Protein AF-A0A920NAZ6-F1 (afdb_monomer)

Sequence (60 aa):
MVGRNEIIGEEEINALRESNITSAEVRSPLSCEAEKGICRLCYGLSLANLQTIMIGDAVA

Secondary structure (DSSP, 8-state):
-PPTT----HHHHHHHHHTT--------GGG---SSS--HHHH-B-TTTSSBPPTT----

pLDDT: mean 90.44, std 5.97, range [59.31, 95.75]

Solvent-accessible surface area (backbone atoms only — not comparable to full-atom values): 4192 Å² total; per-residue (Å²): 134,89,62,90,93,62,85,81,50,71,69,53,49,52,56,38,53,77,66,69,56,89,78,80,94,74,70,40,62,90,73,49,85,50,95,75,76,74,50,58,74,26,65,36,57,31,87,89,76,73,41,72,46,60,93,86,63,86,85,128

Structure (mmCIF, N/CA/C/O backbone):
data_AF-A0A920NAZ6-F1
#
_entry.id   AF-A0A920NAZ6-F1
#
loop_
_atom_site.group_PDB
_atom_site.id
_atom_site.type_symbol
_atom_site.label_atom_id
_atom_site.label_alt_id
_atom_site.label_comp_id
_atom_site.label_asym_id
_atom_site.label_entity_id
_atom_site.label_seq_id
_atom_site.pdbx_PDB_ins_code
_atom_site.Cartn_x
_atom_site.Cartn_y
_atom_site.Cartn_z
_atom_site.occupancy
_atom_site.B_iso_or_equiv
_atom_site.auth_seq_id
_atom_site.auth_comp_i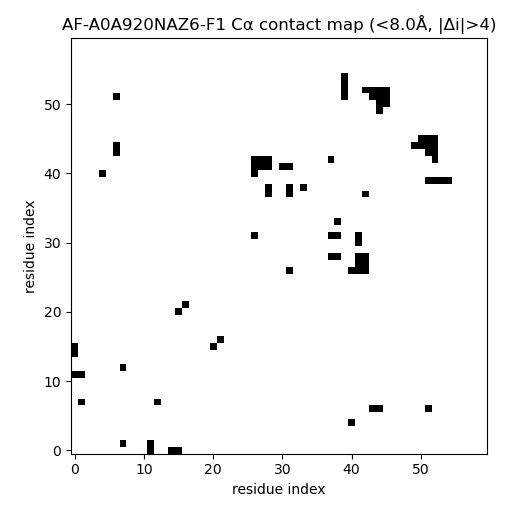d
_atom_site.auth_asym_id
_atom_site.auth_atom_id
_atom_site.pdbx_PDB_model_num
ATOM 1 N N . MET A 1 1 ? -18.086 -6.535 3.404 1.00 66.62 1 MET A N 1
ATOM 2 C CA . MET A 1 1 ? -16.996 -7.539 3.457 1.00 66.62 1 MET A CA 1
ATOM 3 C C . MET A 1 1 ? -15.999 -7.157 2.382 1.00 66.62 1 MET A C 1
ATOM 5 O O . MET A 1 1 ? -16.454 -6.891 1.281 1.00 66.62 1 MET A O 1
ATOM 9 N N . VAL A 1 2 ? -14.706 -7.082 2.705 1.00 82.50 2 VAL A N 1
ATOM 10 C CA . VAL A 1 2 ? -13.647 -6.671 1.764 1.00 82.50 2 VAL A CA 1
ATOM 11 C C . VAL A 1 2 ? -13.146 -7.891 0.991 1.00 82.50 2 VAL A C 1
ATOM 13 O O . VAL A 1 2 ? -12.800 -8.908 1.600 1.00 82.50 2 VAL A O 1
ATOM 16 N N . GLY A 1 3 ? -13.146 -7.809 -0.337 1.00 87.88 3 GLY A N 1
ATOM 17 C CA . GLY A 1 3 ? -12.690 -8.864 -1.239 1.00 87.88 3 GLY A CA 1
ATOM 18 C C . GLY A 1 3 ? -11.174 -8.864 -1.474 1.00 87.88 3 GLY A C 1
ATOM 19 O O . GLY A 1 3 ? -10.446 -7.929 -1.141 1.00 87.88 3 GLY A O 1
ATOM 20 N N . ARG A 1 4 ? -10.658 -9.940 -2.083 1.00 91.25 4 ARG A N 1
ATOM 21 C CA . ARG A 1 4 ? -9.237 -10.020 -2.461 1.00 91.25 4 ARG A CA 1
ATOM 22 C C . ARG A 1 4 ? -8.934 -9.018 -3.582 1.00 91.25 4 ARG A C 1
ATOM 24 O O . ARG A 1 4 ? -9.637 -9.000 -4.586 1.00 91.25 4 ARG A O 1
ATOM 31 N N . ASN A 1 5 ? -7.809 -8.307 -3.464 1.00 91.25 5 ASN A N 1
ATOM 32 C CA . ASN A 1 5 ? -7.337 -7.274 -4.404 1.00 91.25 5 ASN A CA 1
ATOM 33 C C . ASN A 1 5 ? -8.193 -5.997 -4.454 1.00 91.25 5 ASN A C 1
ATOM 35 O O . ASN A 1 5 ? -8.094 -5.247 -5.424 1.00 91.25 5 ASN A O 1
ATOM 39 N N . GLU A 1 6 ? -8.994 -5.734 -3.426 1.00 91.75 6 GLU A N 1
ATOM 40 C CA . GLU A 1 6 ? -9.696 -4.461 -3.290 1.00 91.75 6 GLU A CA 1
ATOM 41 C C . GLU A 1 6 ? -8.807 -3.404 -2.632 1.00 91.75 6 GLU A C 1
ATOM 43 O O . GLU A 1 6 ? -7.939 -3.705 -1.807 1.00 91.75 6 GLU A O 1
ATOM 48 N N . ILE A 1 7 ? -9.014 -2.153 -3.036 1.00 91.12 7 ILE A N 1
ATOM 49 C CA . ILE A 1 7 ? -8.417 -1.004 -2.366 1.00 91.12 7 ILE A CA 1
ATOM 50 C C . ILE A 1 7 ? -9.188 -0.776 -1.072 1.00 91.12 7 ILE A C 1
ATOM 52 O O . ILE A 1 7 ? -10.411 -0.727 -1.077 1.00 91.12 7 ILE A O 1
ATOM 56 N N . ILE A 1 8 ? -8.453 -0.629 0.024 1.00 91.12 8 ILE A N 1
ATOM 57 C CA . ILE A 1 8 ? -9.030 -0.369 1.337 1.00 91.12 8 ILE A CA 1
ATOM 58 C C . ILE A 1 8 ? -9.099 1.148 1.530 1.00 91.12 8 ILE A C 1
ATOM 60 O O . ILE A 1 8 ? -8.060 1.798 1.668 1.00 91.12 8 ILE A O 1
ATOM 64 N N . GLY A 1 9 ? -10.312 1.697 1.511 1.00 88.69 9 GLY A N 1
ATOM 65 C CA . GLY A 1 9 ? -10.620 3.084 1.839 1.00 88.69 9 GLY A CA 1
ATOM 66 C C . GLY A 1 9 ? -11.260 3.222 3.223 1.00 88.69 9 GLY A C 1
ATOM 67 O O . GLY A 1 9 ? -11.203 2.321 4.062 1.00 88.69 9 GLY A O 1
ATOM 68 N N . GLU A 1 10 ? -11.863 4.382 3.485 1.00 89.81 10 GLU A N 1
ATOM 69 C CA . GLU A 1 10 ? -12.510 4.673 4.772 1.00 89.81 10 GLU A CA 1
ATOM 70 C C . GLU A 1 10 ? -13.713 3.765 5.058 1.00 89.81 10 GLU A C 1
ATOM 72 O O . GLU A 1 10 ? -13.868 3.291 6.185 1.00 89.81 10 GLU A O 1
ATOM 77 N N . GLU A 1 11 ? -14.547 3.493 4.052 1.00 91.12 11 GLU A N 1
ATOM 78 C CA . GLU A 1 11 ? -15.739 2.650 4.202 1.00 91.12 11 GLU A CA 1
ATOM 79 C C . GLU A 1 11 ? -15.357 1.211 4.569 1.00 91.12 11 GLU A C 1
ATOM 81 O O . GLU A 1 11 ? -15.902 0.635 5.517 1.00 91.12 11 GLU A O 1
ATOM 86 N N . GLU A 1 12 ? -14.356 0.651 3.887 1.00 91.62 12 GLU A N 1
ATOM 87 C CA . GLU A 1 12 ? -13.839 -0.685 4.166 1.00 91.62 12 GLU A CA 1
ATOM 88 C C . GLU A 1 12 ? -13.206 -0.762 5.560 1.00 91.62 12 GLU A C 1
ATOM 90 O O . GLU A 1 12 ? -13.449 -1.725 6.291 1.00 91.62 12 GLU A O 1
ATOM 95 N N . ILE A 1 13 ? -12.435 0.254 5.966 1.00 91.06 13 ILE A N 1
ATOM 96 C CA . ILE A 1 13 ? -11.834 0.316 7.309 1.00 91.06 13 ILE A CA 1
ATOM 97 C C . ILE A 1 13 ? -12.912 0.337 8.393 1.00 91.06 13 ILE A C 1
ATOM 99 O O . ILE A 1 13 ? -12.773 -0.364 9.399 1.00 91.06 13 ILE A O 1
ATOM 103 N N . ASN A 1 14 ? -13.985 1.107 8.204 1.00 92.75 14 ASN A N 1
ATOM 104 C CA . ASN A 1 14 ? -15.083 1.161 9.167 1.00 92.75 14 ASN A CA 1
ATOM 105 C C . ASN A 1 14 ? -15.772 -0.204 9.294 1.00 92.75 14 ASN A C 1
ATOM 107 O O . ASN A 1 14 ? -15.925 -0.706 10.408 1.00 92.75 14 ASN A O 1
ATOM 111 N N . ALA A 1 15 ? -16.057 -0.868 8.171 1.00 91.50 15 ALA A N 1
ATOM 112 C CA . ALA A 1 15 ? -16.631 -2.212 8.177 1.00 91.50 15 ALA A CA 1
ATOM 113 C C . ALA A 1 15 ? -15.718 -3.251 8.867 1.00 91.50 15 ALA A C 1
ATOM 115 O O . ALA A 1 15 ? -16.200 -4.130 9.590 1.00 91.50 15 ALA A O 1
ATOM 116 N N . LEU A 1 16 ? -14.394 -3.159 8.679 1.00 90.81 16 LEU A N 1
ATOM 117 C CA . LEU A 1 16 ? -13.418 -4.033 9.346 1.00 90.81 16 LEU A CA 1
ATOM 118 C C . LEU A 1 16 ? -13.376 -3.795 10.865 1.00 90.81 16 LEU A C 1
ATOM 120 O O . LEU A 1 16 ? -13.330 -4.760 11.634 1.00 90.81 16 LEU A O 1
ATOM 124 N N . ARG A 1 17 ? -13.442 -2.530 11.301 1.00 91.06 17 ARG A N 1
ATOM 125 C CA . ARG A 1 17 ? -13.475 -2.150 12.724 1.00 91.06 17 ARG A CA 1
ATOM 126 C C . ARG A 1 17 ? -14.735 -2.650 13.422 1.00 91.06 17 ARG A C 1
ATOM 128 O O . ARG A 1 17 ? -14.632 -3.239 14.495 1.00 91.06 17 ARG A O 1
ATOM 135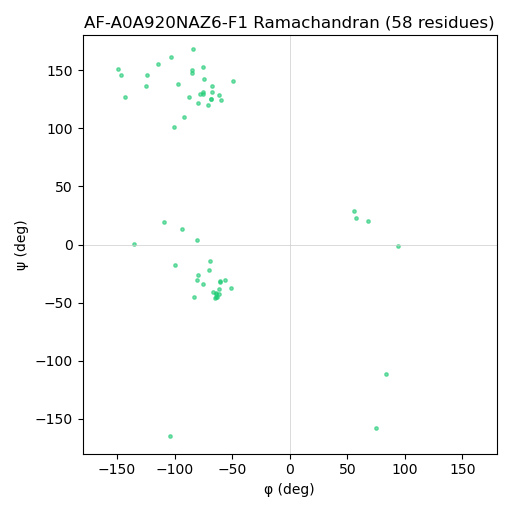 N N . GLU A 1 18 ? -15.899 -2.473 12.803 1.00 93.69 18 GLU A N 1
ATOM 136 C CA . GLU A 1 18 ? -17.178 -2.985 13.320 1.00 93.69 18 GLU A CA 1
ATOM 137 C C . GLU A 1 18 ? -17.180 -4.516 13.441 1.00 93.69 18 GLU A C 1
ATOM 139 O O . GLU A 1 18 ? -17.768 -5.080 14.363 1.00 93.69 18 GLU A O 1
ATOM 144 N N . SER A 1 19 ? -16.448 -5.191 12.551 1.00 92.31 19 SER A N 1
ATOM 145 C CA . SER A 1 19 ? -16.284 -6.648 12.555 1.00 92.31 19 SER A CA 1
ATOM 146 C C . SER A 1 19 ? -15.243 -7.157 13.569 1.00 92.31 19 SER A C 1
ATOM 148 O O . SER A 1 19 ? -14.983 -8.358 13.609 1.00 92.31 19 SER A O 1
ATOM 150 N N . ASN A 1 20 ? -14.644 -6.281 14.390 1.00 92.25 20 ASN A N 1
ATOM 151 C CA . ASN A 1 20 ? -13.568 -6.598 15.345 1.00 92.25 20 ASN A CA 1
ATOM 152 C C . ASN A 1 20 ? -12.327 -7.266 14.714 1.00 92.25 20 ASN A C 1
ATOM 1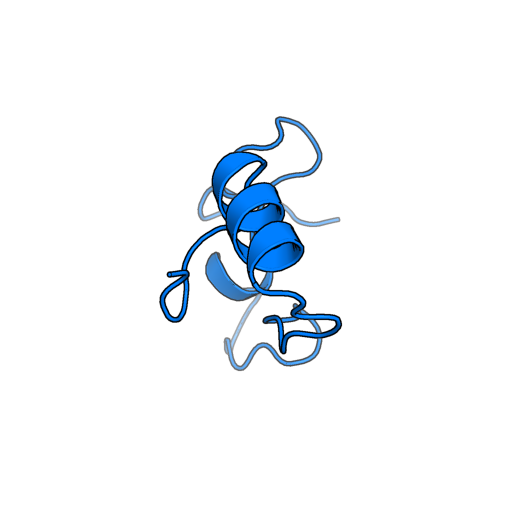54 O O . ASN A 1 20 ? -11.614 -8.027 15.372 1.00 92.25 20 ASN A O 1
ATOM 158 N N . ILE A 1 21 ? -12.043 -6.983 13.440 1.00 91.19 21 ILE A N 1
ATOM 159 C CA . ILE A 1 21 ? -10.836 -7.476 12.768 1.00 91.19 21 ILE A CA 1
ATOM 160 C C . ILE A 1 21 ? -9.656 -6.587 13.174 1.00 91.19 21 ILE A C 1
ATOM 162 O O . ILE A 1 21 ? -9.671 -5.378 12.956 1.00 91.19 21 ILE A O 1
ATOM 166 N N . THR A 1 22 ? -8.622 -7.187 13.766 1.00 90.12 22 THR A N 1
ATOM 167 C CA . THR A 1 22 ? -7.442 -6.467 14.281 1.00 90.12 22 THR A CA 1
ATOM 168 C C . THR A 1 22 ? -6.235 -6.517 13.348 1.00 90.12 22 THR A C 1
ATOM 170 O O . THR A 1 22 ? -5.320 -5.707 13.489 1.00 90.12 22 THR A O 1
ATOM 173 N N . SER A 1 23 ? -6.217 -7.447 12.391 1.00 90.75 23 SER A N 1
ATOM 174 C CA . SER A 1 23 ? -5.137 -7.608 11.418 1.00 90.75 23 SER A CA 1
ATOM 175 C C . SER A 1 23 ? -5.660 -8.147 10.086 1.00 90.75 23 SER A C 1
ATOM 177 O O . SER A 1 23 ? -6.666 -8.854 10.033 1.00 90.75 23 SER A O 1
ATOM 179 N N . ALA A 1 24 ? -4.973 -7.790 9.002 1.00 89.25 24 ALA A N 1
ATOM 180 C CA . ALA A 1 24 ? -5.236 -8.280 7.656 1.00 89.25 24 ALA A CA 1
ATOM 181 C C . ALA A 1 24 ? -3.915 -8.389 6.888 1.00 89.25 24 ALA A C 1
ATOM 183 O O . ALA A 1 24 ? -3.008 -7.576 7.080 1.00 89.25 24 ALA A O 1
ATOM 184 N N . GLU A 1 25 ? -3.808 -9.383 6.010 1.00 91.69 25 GLU A N 1
ATOM 185 C CA . GLU A 1 25 ? -2.686 -9.470 5.081 1.00 91.69 25 GLU A CA 1
ATOM 186 C C . GLU A 1 25 ? -2.887 -8.497 3.921 1.00 91.69 25 GLU A C 1
ATOM 188 O O . GLU A 1 25 ? -3.933 -8.481 3.269 1.00 91.69 25 GLU A O 1
ATOM 193 N N . VAL A 1 26 ? -1.859 -7.697 3.649 1.00 93.00 26 VAL A N 1
ATOM 194 C CA . VAL A 1 26 ? -1.846 -6.723 2.556 1.00 93.00 26 VAL A CA 1
ATOM 195 C C . VAL A 1 26 ? -0.804 -7.109 1.519 1.00 93.00 26 VAL A C 1
ATOM 197 O O . VAL A 1 26 ? 0.187 -7.781 1.813 1.00 93.00 26 VAL A O 1
ATOM 200 N N . ARG A 1 27 ? -1.008 -6.660 0.281 1.00 94.12 27 ARG A N 1
ATOM 201 C CA . ARG A 1 27 ? 0.032 -6.766 -0.744 1.00 94.12 27 ARG A CA 1
ATOM 202 C C . ARG A 1 27 ? 1.108 -5.724 -0.450 1.00 94.12 27 ARG A C 1
ATOM 204 O O . ARG A 1 27 ? 0.793 -4.616 -0.028 1.00 94.12 27 ARG A O 1
ATOM 211 N N . SER A 1 28 ? 2.365 -6.090 -0.674 1.00 93.19 28 SER A N 1
ATOM 212 C CA . SER A 1 28 ? 3.514 -5.212 -0.467 1.00 93.19 28 SER A CA 1
ATOM 213 C C . SER A 1 28 ? 4.331 -5.115 -1.755 1.00 93.19 28 SER A C 1
ATOM 215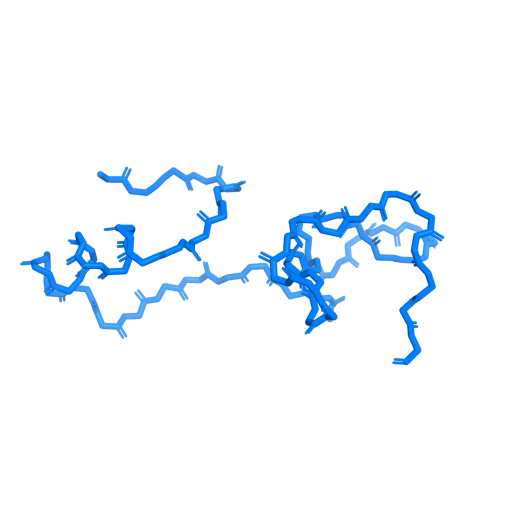 O O . SER A 1 28 ? 4.458 -6.119 -2.466 1.00 93.19 28 SER A O 1
ATOM 217 N N . PRO A 1 29 ? 4.943 -3.956 -2.055 1.00 93.50 29 PRO A N 1
ATOM 218 C CA . PRO A 1 29 ? 5.934 -3.851 -3.120 1.00 93.50 29 PRO A CA 1
ATOM 219 C C . PRO A 1 29 ? 7.109 -4.821 -2.933 1.00 93.50 29 PRO A C 1
ATOM 221 O O . PRO A 1 29 ? 7.658 -5.308 -3.915 1.00 93.50 29 PRO A O 1
ATOM 224 N N . LEU A 1 30 ? 7.456 -5.146 -1.680 1.00 93.56 30 LEU A N 1
ATOM 225 C CA . LEU A 1 30 ? 8.573 -6.035 -1.337 1.00 93.56 30 LEU A CA 1
ATOM 226 C C . LEU A 1 30 ? 8.319 -7.504 -1.695 1.00 93.56 30 LEU A C 1
ATOM 228 O O . LEU A 1 30 ? 9.268 -8.268 -1.834 1.00 93.56 30 LEU A O 1
ATOM 232 N N . SER A 1 31 ? 7.054 -7.902 -1.830 1.00 95.31 31 SER A N 1
ATOM 233 C CA . SER A 1 31 ? 6.643 -9.256 -2.218 1.00 95.31 31 SER A CA 1
ATOM 234 C C . SER A 1 31 ? 6.051 -9.300 -3.630 1.00 95.31 31 SER A C 1
ATOM 236 O O . SER A 1 31 ? 5.314 -10.224 -3.972 1.00 95.31 31 SER A O 1
ATOM 238 N N . CYS A 1 32 ? 6.325 -8.285 -4.457 1.00 95.75 32 CYS A N 1
ATOM 239 C CA . CYS A 1 32 ? 5.827 -8.234 -5.824 1.00 95.75 32 CYS A CA 1
ATOM 240 C C . CYS A 1 32 ? 6.609 -9.199 -6.728 1.00 95.75 32 CYS A C 1
ATOM 242 O O . CYS A 1 32 ? 7.830 -9.147 -6.793 1.00 95.75 32 CYS A O 1
ATOM 244 N N . GLU A 1 33 ? 5.892 -10.038 -7.473 1.00 95.62 33 GLU A N 1
ATOM 245 C CA . GLU A 1 33 ? 6.466 -11.012 -8.415 1.00 95.62 33 GLU A CA 1
ATOM 246 C C . GLU A 1 33 ? 6.561 -10.465 -9.854 1.00 95.62 33 GLU A C 1
ATOM 248 O O . GLU A 1 33 ? 6.740 -11.219 -10.808 1.00 95.62 33 GLU A O 1
ATOM 253 N N . ALA A 1 34 ? 6.390 -9.152 -10.046 1.00 94.50 34 ALA A N 1
ATOM 254 C CA . ALA A 1 34 ? 6.527 -8.539 -11.363 1.00 94.50 34 ALA A CA 1
ATOM 255 C C . ALA A 1 34 ? 7.991 -8.601 -11.833 1.00 94.50 34 ALA A C 1
ATOM 257 O O . ALA A 1 34 ? 8.892 -8.190 -11.109 1.00 94.50 34 ALA A O 1
ATOM 258 N N . GLU A 1 35 ? 8.230 -9.057 -13.068 1.00 93.06 35 GLU A N 1
ATOM 259 C CA . GLU A 1 35 ? 9.593 -9.202 -13.612 1.00 93.06 35 GLU A CA 1
ATOM 260 C C . GLU A 1 35 ? 10.367 -7.876 -13.677 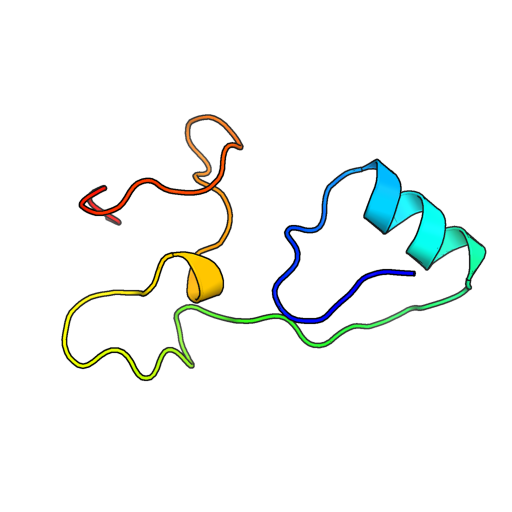1.00 93.06 35 GLU A C 1
ATOM 262 O O . GLU A 1 35 ? 11.592 -7.854 -13.553 1.00 93.06 35 GLU A O 1
ATOM 267 N N . LYS A 1 36 ? 9.660 -6.762 -13.911 1.00 90.19 36 LYS A N 1
ATOM 268 C CA . LYS A 1 36 ? 10.227 -5.411 -13.985 1.00 90.19 36 LYS A CA 1
ATOM 269 C C . LYS A 1 36 ? 9.265 -4.402 -13.368 1.00 90.19 36 LYS A C 1
ATOM 271 O O . LYS A 1 36 ? 8.117 -4.298 -13.794 1.00 90.19 36 LYS A O 1
ATOM 276 N N . GLY A 1 37 ? 9.767 -3.610 -12.424 1.00 91.25 37 GLY A N 1
ATOM 277 C CA . GLY A 1 37 ? 8.972 -2.611 -11.712 1.00 91.25 37 GLY A CA 1
ATOM 278 C C . GLY A 1 37 ? 8.040 -3.230 -10.670 1.00 91.25 37 GLY A C 1
ATOM 279 O O . GLY A 1 37 ? 8.277 -4.330 -10.183 1.00 91.25 37 GLY A O 1
ATOM 280 N N . ILE A 1 38 ? 6.984 -2.500 -10.311 1.00 93.44 38 ILE A N 1
ATOM 281 C CA . ILE A 1 38 ? 6.007 -2.903 -9.292 1.00 93.44 38 ILE A CA 1
ATOM 282 C C . ILE A 1 38 ? 4.614 -2.864 -9.921 1.00 93.44 38 ILE A C 1
ATOM 284 O O . ILE A 1 38 ? 4.272 -1.924 -10.639 1.00 93.44 38 ILE A O 1
ATOM 288 N N . CYS A 1 39 ? 3.790 -3.883 -9.665 1.00 94.56 39 CYS A N 1
ATOM 289 C CA . CYS A 1 39 ? 2.429 -3.909 -10.193 1.00 94.56 39 CYS A CA 1
ATOM 290 C C . CYS A 1 39 ? 1.493 -2.958 -9.423 1.00 94.56 39 CYS A C 1
ATOM 292 O O . CYS A 1 39 ? 1.649 -2.731 -8.220 1.00 94.56 39 CYS A O 1
ATOM 294 N N . ARG A 1 40 ? 0.449 -2.471 -10.106 1.00 94.00 40 ARG A N 1
ATOM 295 C CA . ARG A 1 40 ? -0.557 -1.541 -9.558 1.00 94.00 40 ARG A CA 1
ATOM 296 C C . ARG A 1 40 ? -1.158 -2.001 -8.225 1.00 94.00 40 ARG A C 1
ATOM 298 O O . ARG A 1 40 ? -1.404 -1.187 -7.346 1.00 94.00 40 ARG A O 1
ATOM 305 N N . LEU A 1 41 ? -1.377 -3.306 -8.071 1.00 93.75 41 LEU A N 1
ATOM 306 C CA . LEU A 1 41 ? -2.027 -3.888 -6.893 1.00 93.75 41 LEU A CA 1
ATOM 307 C C . LEU A 1 41 ? -1.089 -4.049 -5.692 1.00 93.75 41 LEU A C 1
ATOM 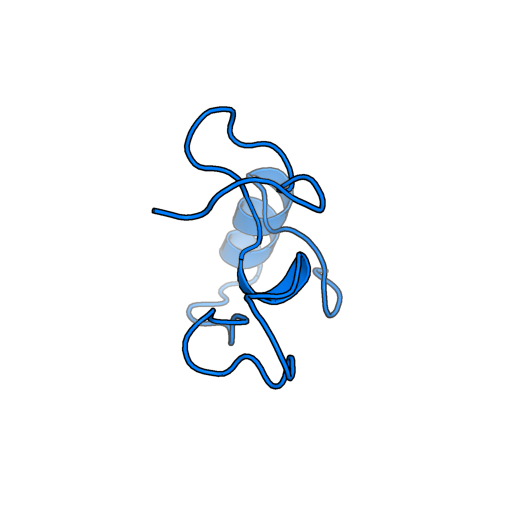309 O O . LEU A 1 41 ? -1.558 -4.016 -4.562 1.00 93.75 41 LEU A O 1
ATOM 313 N N . CYS A 1 42 ? 0.209 -4.263 -5.921 1.00 94.88 42 CYS A N 1
ATOM 314 C CA . CYS A 1 42 ? 1.191 -4.355 -4.838 1.00 94.88 42 CYS A CA 1
ATOM 315 C C . CYS A 1 42 ? 1.596 -2.976 -4.318 1.00 94.88 42 CYS A C 1
ATOM 317 O O . CYS A 1 42 ? 1.998 -2.868 -3.167 1.00 94.88 42 CYS A O 1
ATOM 319 N N . TYR A 1 43 ? 1.487 -1.943 -5.155 1.00 93.94 43 TYR A N 1
ATOM 320 C CA . TYR A 1 43 ? 1.702 -0.564 -4.734 1.00 93.94 43 TYR A CA 1
ATOM 321 C C . TYR A 1 43 ? 0.445 0.052 -4.097 1.00 93.94 43 TYR A C 1
ATO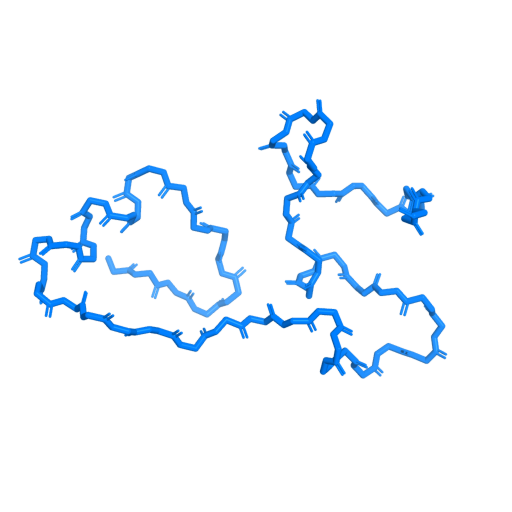M 323 O O . TYR A 1 43 ? 0.521 0.658 -3.034 1.00 93.94 43 TYR A O 1
ATOM 331 N N . GLY A 1 44 ? -0.727 -0.142 -4.714 1.00 93.81 44 GLY A N 1
ATOM 332 C CA . GLY A 1 44 ? -2.002 0.354 -4.199 1.00 93.81 44 GLY A CA 1
ATOM 333 C C . GLY A 1 44 ? -2.271 1.809 -4.587 1.00 93.81 44 GLY A C 1
ATOM 334 O O . GLY A 1 44 ? -2.541 2.110 -5.755 1.00 93.81 44 GLY A O 1
ATOM 335 N N . LEU A 1 45 ? -2.252 2.707 -3.602 1.00 92.44 45 LEU A N 1
ATOM 336 C CA . LEU A 1 45 ? -2.578 4.124 -3.776 1.00 92.44 45 LEU A CA 1
ATOM 337 C C . LEU A 1 45 ? -1.319 4.973 -3.957 1.00 92.44 45 LEU A C 1
ATOM 339 O O . LEU A 1 45 ? -0.335 4.812 -3.242 1.00 92.44 45 LEU A O 1
ATOM 343 N N . SER A 1 46 ? -1.381 5.925 -4.883 1.00 91.38 46 SER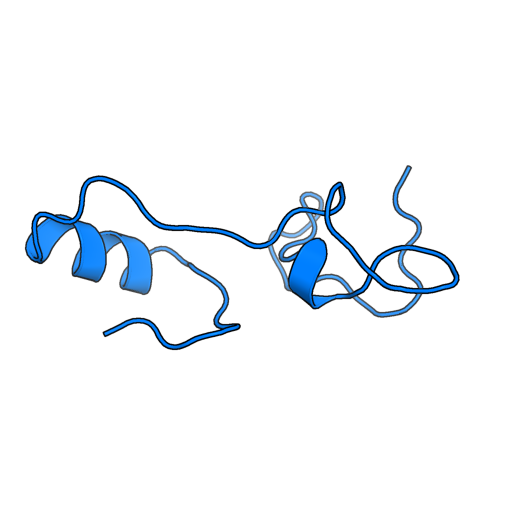 A N 1
ATOM 344 C CA . SER A 1 46 ? -0.405 7.002 -4.988 1.00 91.38 46 SER A CA 1
ATOM 345 C C . SER A 1 46 ? -0.531 7.932 -3.793 1.00 91.38 46 SER A C 1
ATOM 347 O O . SER A 1 46 ? -1.594 8.491 -3.537 1.00 91.38 46 SER A O 1
ATOM 349 N N . LEU A 1 47 ? 0.572 8.150 -3.082 1.00 87.94 47 LEU A N 1
ATOM 350 C CA . LEU A 1 47 ? 0.606 9.090 -1.959 1.00 87.94 47 LEU A CA 1
ATOM 351 C C . LEU A 1 47 ? 0.482 10.555 -2.409 1.00 87.94 47 LEU A C 1
ATOM 353 O O . LEU A 1 47 ? 0.223 11.423 -1.583 1.00 87.94 47 LEU A O 1
ATOM 357 N N . ALA A 1 48 ? 0.643 10.838 -3.706 1.00 90.25 48 ALA A N 1
ATOM 358 C CA . ALA A 1 48 ? 0.537 12.191 -4.243 1.00 90.25 48 ALA A CA 1
ATOM 359 C C . ALA A 1 48 ? -0.916 12.683 -4.346 1.00 90.25 48 ALA A C 1
ATOM 361 O O . ALA A 1 48 ? -1.175 13.872 -4.177 1.00 90.25 48 ALA A O 1
ATOM 362 N N . ASN A 1 49 ? -1.860 11.787 -4.643 1.00 91.06 49 ASN A N 1
ATOM 363 C CA . ASN A 1 49 ? -3.265 12.142 -4.876 1.00 91.06 49 ASN A CA 1
ATOM 364 C C . ASN A 1 49 ? -4.270 11.211 -4.177 1.00 91.06 49 ASN A C 1
ATOM 366 O O . ASN A 1 49 ? -5.472 11.421 -4.313 1.00 91.06 49 ASN A O 1
ATOM 370 N N . LEU A 1 50 ? -3.792 10.199 -3.444 1.00 89.62 50 LEU A N 1
ATOM 371 C CA . LEU A 1 50 ? -4.592 9.170 -2.770 1.00 89.62 50 LEU A CA 1
ATOM 372 C C . LEU A 1 50 ? -5.515 8.383 -3.713 1.00 89.62 50 LEU A C 1
ATOM 374 O O . LEU A 1 50 ? -6.494 7.781 -3.280 1.00 89.62 50 LEU A O 1
ATOM 378 N N . GLN A 1 51 ? -5.190 8.353 -5.006 1.00 91.25 51 GLN A N 1
ATOM 379 C CA . GLN A 1 51 ? -5.884 7.551 -6.008 1.00 91.25 51 GLN A CA 1
ATOM 380 C C . GLN A 1 51 ? -5.066 6.312 -6.361 1.00 91.25 51 GL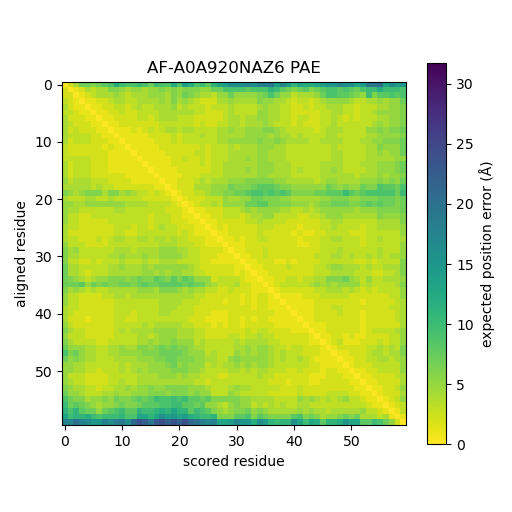N A C 1
ATOM 382 O O . GLN A 1 51 ? -3.863 6.240 -6.116 1.00 91.25 51 GLN A O 1
ATOM 387 N N . THR A 1 52 ? -5.709 5.309 -6.955 1.00 92.12 52 THR A N 1
ATOM 388 C CA . THR A 1 52 ? -5.014 4.097 -7.397 1.00 92.12 52 THR A CA 1
ATOM 389 C C . THR A 1 52 ? -3.934 4.452 -8.414 1.00 92.12 52 THR A C 1
ATOM 391 O O . THR A 1 52 ? -4.253 5.024 -9.459 1.00 92.12 52 THR A O 1
ATOM 394 N N . ILE A 1 53 ? -2.689 4.051 -8.138 1.00 93.25 53 ILE A N 1
ATOM 395 C CA . ILE A 1 53 ? -1.506 4.395 -8.946 1.00 93.25 53 ILE A CA 1
ATOM 396 C C . ILE A 1 53 ? -1.738 4.134 -10.437 1.00 93.25 53 ILE A C 1
ATOM 398 O O . ILE A 1 53 ? -2.382 3.140 -10.799 1.00 93.25 53 ILE A O 1
ATOM 402 N N . MET A 1 54 ? -1.249 5.011 -11.309 1.00 91.50 54 MET A N 1
ATOM 403 C CA . MET A 1 54 ? -1.380 4.820 -12.750 1.00 91.50 54 MET A CA 1
ATOM 404 C C . MET A 1 54 ? -0.249 3.937 -13.278 1.00 91.50 54 MET A C 1
ATOM 406 O O . MET A 1 54 ? 0.854 3.879 -12.736 1.00 91.50 54 MET A O 1
ATOM 410 N N . ILE A 1 55 ? -0.529 3.198 -14.352 1.00 91.75 55 ILE A N 1
ATOM 411 C CA . ILE A 1 55 ? 0.500 2.380 -15.000 1.00 91.75 55 ILE A CA 1
ATOM 412 C C . ILE A 1 55 ? 1.521 3.319 -15.641 1.00 91.75 55 ILE A C 1
ATOM 414 O O . ILE A 1 55 ? 1.156 4.152 -16.466 1.00 91.75 55 ILE A O 1
ATOM 418 N N . GLY A 1 56 ? 2.791 3.139 -15.283 1.00 89.81 56 GLY A N 1
ATOM 419 C CA . GLY A 1 56 ? 3.890 3.973 -15.765 1.00 89.81 56 GLY A CA 1
ATOM 420 C C . GLY A 1 56 ? 4.245 5.141 -14.846 1.00 89.81 56 GLY A C 1
ATOM 421 O O . GLY A 1 56 ? 5.210 5.840 -15.147 1.00 89.81 56 GLY A O 1
ATOM 422 N N . ASP A 1 57 ? 3.534 5.327 -13.727 1.00 88.94 57 ASP A N 1
ATOM 423 C CA . ASP A 1 57 ? 3.953 6.286 -12.706 1.00 88.94 57 ASP A CA 1
ATOM 424 C C . ASP A 1 57 ? 5.325 5.889 -12.152 1.00 88.94 57 ASP A C 1
ATOM 426 O O . ASP A 1 57 ? 5.560 4.744 -11.750 1.00 88.94 57 ASP A O 1
ATOM 430 N N . ALA A 1 58 ? 6.245 6.853 -12.145 1.00 85.00 58 ALA A N 1
ATOM 431 C CA . ALA A 1 58 ? 7.559 6.667 -11.561 1.00 85.00 58 ALA A CA 1
ATOM 432 C C . ALA A 1 58 ? 7.429 6.605 -10.037 1.00 85.00 58 ALA A C 1
ATOM 434 O O . ALA A 1 58 ? 6.969 7.550 -9.397 1.00 85.00 58 ALA A O 1
ATOM 435 N N . VAL A 1 59 ? 7.860 5.483 -9.471 1.00 76.44 59 VAL A N 1
ATOM 436 C CA . VAL A 1 59 ? 7.915 5.265 -8.028 1.00 76.44 59 VAL A CA 1
ATOM 437 C C . VAL A 1 59 ? 9.366 5.485 -7.602 1.00 76.44 59 VAL A C 1
ATOM 439 O O . VAL A 1 59 ? 10.213 4.635 -7.879 1.00 76.44 59 VAL A O 1
ATOM 442 N N . ALA A 1 60 ? 9.658 6.659 -7.041 1.00 59.31 60 ALA A N 1
ATOM 443 C CA . ALA A 1 60 ? 10.983 7.051 -6.552 1.00 59.31 60 ALA A CA 1
ATOM 444 C C . ALA A 1 60 ? 11.058 6.968 -5.025 1.00 59.31 60 ALA A C 1
ATOM 446 O O . ALA A 1 60 ? 10.028 7.266 -4.376 1.00 59.31 60 ALA A O 1
#

Mean predicted aligned error: 3.85 Å

Foldseek 3Di:
DDDPLDQDDPVNVVVCVVVVNPDDDAQAQVPAPDPDDGDQSNVAADPVPRHRDDPPDDDD

Nearest PDB structures (foldseek):
  8qu6-assembly1_D  TM=9.353E-01  e=2.340E-02  Mycolicibacterium smegmatis MC2 155
  5vi8-assembly1_D  TM=9.409E-01  e=2.171E-02  Mycolicibacterium smegmatis MC2 155
  4mey-assembly2_J  TM=9.208E-01  e=3.660E-02  Escherichia coli K-12
  6vvs-assembly1_D  TM=9.346E-01  e=3.660E-02  Mycolicibacterium smegmatis MC2 155

Radius of gyration: 13.09 Å; Cα contacts (8 Å, |Δi|>4): 42; chains: 1; bounding box: 28×23×31 Å